Protein AF-A0A7G8UTA3-F1 (afdb_monomer_lite)

Sequence (79 aa):
MSNEQNLKDQIIEKAWTDAEFKSKLLADPKSAIKDAFGVDIPEDVNLNVVEETADSYYLVIPQNPAGVNNNDVDAPMWA

Radius of gyration: 14.35 Å; chains: 1; bounding box: 31×28×36 Å

Secondary structure (DSSP, 8-state):
--HHHHHHHHHHHHHHH-HHHHHHHHH-HHHHHHHHH-PPPPTTS-------BTTB-----PPPGGG--TT-----S--

Structure (mmCIF, N/CA/C/O backbone):
data_AF-A0A7G8UTA3-F1
#
_entry.id   AF-A0A7G8UTA3-F1
#
loop_
_atom_site.group_PDB
_atom_site.id
_atom_site.type_symbol
_atom_site.label_atom_id
_atom_site.label_alt_id
_atom_site.label_comp_id
_atom_site.labe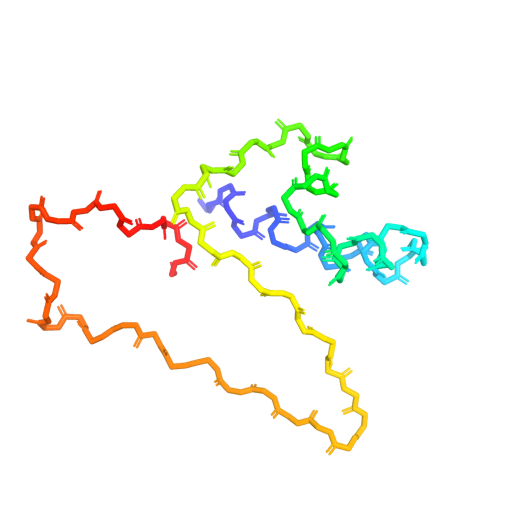l_asym_id
_atom_site.label_entity_id
_atom_site.label_seq_id
_atom_site.pdbx_PDB_ins_code
_atom_site.Cartn_x
_atom_site.Cartn_y
_atom_site.Cartn_z
_atom_site.occupancy
_atom_site.B_iso_or_equiv
_atom_site.auth_seq_id
_atom_site.auth_comp_id
_atom_site.auth_asym_id
_atom_site.auth_atom_id
_atom_site.pdbx_PDB_model_num
ATOM 1 N N . MET A 1 1 ? 16.625 10.787 -2.289 1.00 42.97 1 MET A N 1
ATOM 2 C CA . MET A 1 1 ? 16.006 9.781 -1.404 1.00 42.97 1 MET A CA 1
ATOM 3 C C . MET A 1 1 ? 14.536 9.758 -1.774 1.00 42.97 1 MET A C 1
ATOM 5 O O . MET A 1 1 ? 13.915 10.810 -1.739 1.00 42.97 1 MET A O 1
ATOM 9 N N . SER A 1 2 ? 14.099 8.644 -2.356 1.00 52.53 2 SER A N 1
ATOM 10 C CA . SER A 1 2 ? 13.090 8.574 -3.421 1.00 52.53 2 SER A CA 1
ATOM 11 C C . SER A 1 2 ? 11.650 8.839 -2.971 1.00 52.53 2 SER A C 1
ATOM 13 O O . SER A 1 2 ? 11.213 8.353 -1.930 1.00 52.53 2 SER A O 1
ATOM 15 N N . ASN A 1 3 ? 10.907 9.575 -3.800 1.00 60.91 3 ASN A N 1
ATOM 16 C CA . ASN A 1 3 ? 9.491 9.915 -3.611 1.00 60.91 3 ASN A CA 1
ATOM 17 C C . ASN A 1 3 ? 8.579 8.668 -3.530 1.00 60.91 3 ASN A C 1
ATOM 19 O O . ASN A 1 3 ? 7.505 8.723 -2.945 1.00 60.91 3 ASN A O 1
ATOM 23 N N . GLU A 1 4 ? 9.013 7.540 -4.098 1.00 61.09 4 GLU A N 1
ATOM 24 C CA . GLU A 1 4 ? 8.233 6.297 -4.191 1.00 61.09 4 GLU A CA 1
ATOM 25 C C . GLU A 1 4 ? 8.132 5.540 -2.864 1.00 61.09 4 GLU A C 1
ATOM 27 O O . GLU A 1 4 ? 7.058 5.046 -2.525 1.00 61.09 4 GLU A O 1
ATOM 32 N N . GLN A 1 5 ? 9.220 5.484 -2.085 1.00 67.00 5 GLN A N 1
ATOM 33 C CA . GLN A 1 5 ? 9.184 4.857 -0.757 1.00 67.00 5 GLN A CA 1
ATOM 34 C C . GLN A 1 5 ? 8.220 5.613 0.163 1.00 67.00 5 GLN A C 1
ATOM 36 O O . GLN A 1 5 ? 7.424 5.003 0.866 1.00 67.00 5 GLN A O 1
ATOM 41 N N . ASN A 1 6 ? 8.181 6.944 0.032 1.00 82.88 6 ASN A N 1
ATOM 42 C CA . ASN A 1 6 ? 7.237 7.778 0.771 1.00 82.88 6 ASN A CA 1
ATOM 43 C C . ASN A 1 6 ? 5.770 7.452 0.459 1.00 82.88 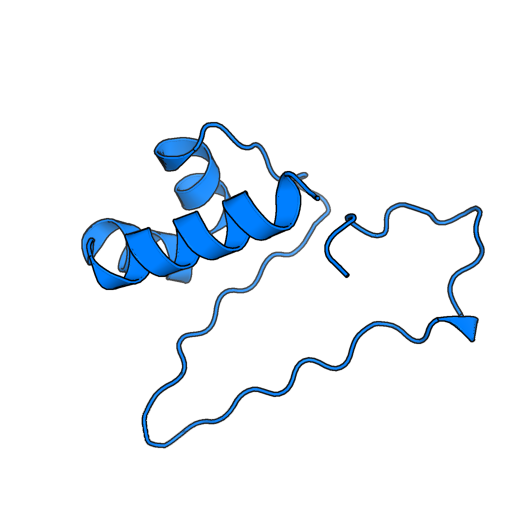6 ASN A C 1
ATOM 45 O O . ASN A 1 6 ? 4.943 7.511 1.363 1.00 82.88 6 ASN A O 1
ATOM 49 N N . LEU A 1 7 ? 5.424 7.130 -0.793 1.00 86.44 7 LEU A N 1
ATOM 50 C CA . LEU A 1 7 ? 4.035 6.822 -1.147 1.00 86.44 7 LEU A CA 1
ATOM 51 C C . LEU A 1 7 ? 3.593 5.475 -0.569 1.00 86.44 7 LEU A C 1
ATOM 53 O O . LEU A 1 7 ? 2.487 5.368 -0.044 1.00 86.44 7 LEU A O 1
ATOM 57 N N . LYS A 1 8 ? 4.453 4.453 -0.645 1.00 87.81 8 LYS A N 1
ATOM 58 C CA . LYS A 1 8 ? 4.153 3.133 -0.072 1.00 87.81 8 LYS A CA 1
ATOM 59 C C . LYS A 1 8 ? 3.913 3.231 1.430 1.00 87.81 8 LYS A C 1
ATOM 61 O O . LYS A 1 8 ? 2.904 2.719 1.911 1.00 87.81 8 LYS A O 1
ATOM 66 N N . ASP A 1 9 ? 4.794 3.936 2.132 1.00 91.62 9 ASP A N 1
ATOM 67 C CA . ASP A 1 9 ? 4.681 4.139 3.575 1.00 91.62 9 ASP A CA 1
ATOM 68 C C . ASP A 1 9 ? 3.365 4.85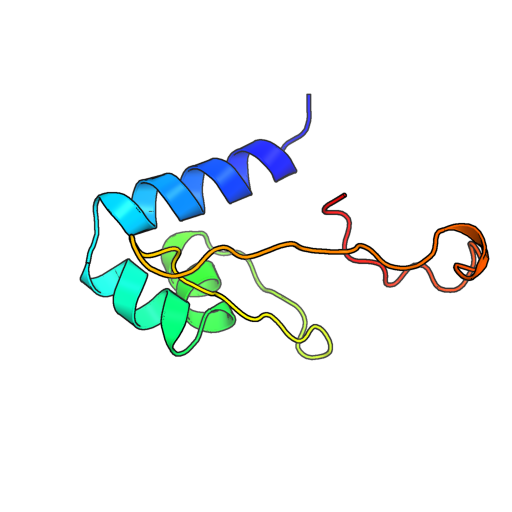3 3.925 1.00 91.62 9 ASP A C 1
ATOM 70 O O . ASP A 1 9 ? 2.613 4.376 4.772 1.00 91.62 9 ASP A O 1
ATOM 74 N N . GLN A 1 10 ? 3.001 5.911 3.191 1.00 92.81 10 GLN A N 1
ATOM 75 C CA . GLN A 1 10 ? 1.733 6.626 3.391 1.00 92.81 10 GLN A CA 1
ATOM 76 C C . GLN A 1 10 ? 0.493 5.754 3.153 1.00 92.81 10 GLN A C 1
ATOM 78 O O . GLN A 1 10 ? -0.493 5.869 3.883 1.00 92.81 10 GLN A O 1
ATOM 83 N N . ILE A 1 11 ? 0.515 4.883 2.139 1.00 94.44 11 ILE A N 1
ATOM 84 C CA . ILE A 1 11 ? -0.591 3.950 1.874 1.00 94.44 11 ILE A CA 1
ATOM 85 C C . ILE A 1 11 ? -0.752 2.982 3.052 1.00 94.44 11 ILE A C 1
ATOM 87 O O . ILE A 1 11 ? -1.877 2.757 3.502 1.00 94.44 11 ILE A O 1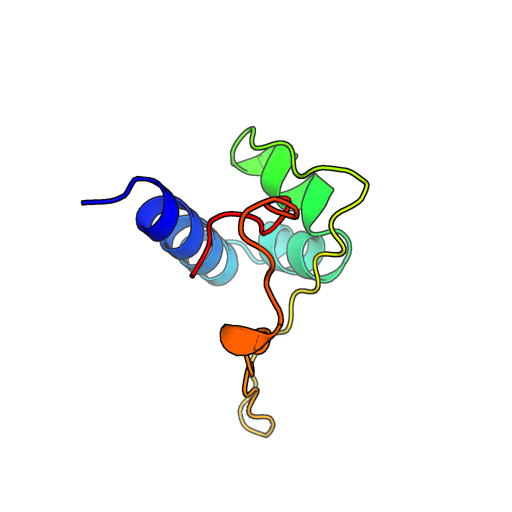
ATOM 91 N N . ILE A 1 12 ? 0.354 2.442 3.571 1.00 94.06 12 ILE A N 1
ATOM 92 C CA . ILE A 1 12 ? 0.347 1.518 4.713 1.00 94.06 12 ILE A CA 1
ATOM 93 C C . ILE A 1 12 ? -0.165 2.227 5.973 1.00 94.06 12 ILE A C 1
ATOM 95 O O . ILE A 1 12 ? -1.090 1.737 6.624 1.00 94.06 12 ILE A O 1
ATOM 99 N N . GLU A 1 13 ? 0.367 3.410 6.284 1.00 95.25 13 GLU A N 1
ATOM 100 C CA . GLU A 1 13 ? -0.056 4.212 7.437 1.00 95.25 13 GLU A CA 1
ATOM 101 C C . GLU A 1 13 ? -1.549 4.562 7.377 1.00 95.25 13 GLU A C 1
ATOM 103 O O . GLU A 1 13 ? -2.275 4.439 8.373 1.00 95.25 13 GLU A O 1
ATOM 108 N N . LYS A 1 14 ? -2.043 4.953 6.196 1.00 95.56 14 LYS A N 1
ATOM 109 C CA . LYS A 1 14 ? -3.467 5.228 6.002 1.00 95.56 14 LYS A CA 1
ATOM 110 C C . LYS A 1 14 ? -4.307 3.961 6.156 1.00 95.56 14 LYS A C 1
ATOM 112 O O . LYS A 1 14 ? -5.339 4.011 6.814 1.00 95.56 14 LYS A O 1
ATOM 117 N N . ALA A 1 15 ? -3.868 2.819 5.630 1.00 96.56 15 ALA A N 1
ATOM 118 C CA . ALA A 1 15 ? -4.577 1.548 5.796 1.00 96.56 15 ALA A CA 1
ATOM 119 C C . ALA A 1 15 ? -4.673 1.099 7.266 1.00 96.56 15 ALA A C 1
ATOM 121 O O . ALA A 1 15 ? -5.660 0.475 7.652 1.00 96.56 15 ALA A O 1
ATOM 122 N N . TRP A 1 16 ? -3.692 1.428 8.109 1.00 95.06 16 TRP A N 1
ATOM 123 C CA . TRP A 1 16 ? -3.766 1.140 9.546 1.00 95.06 16 TRP A CA 1
ATOM 124 C C . TRP A 1 16 ? -4.721 2.059 10.310 1.00 95.06 16 TRP A C 1
ATOM 126 O O . TRP A 1 16 ? -5.333 1.627 11.286 1.00 95.06 16 TRP A O 1
ATOM 136 N N . THR A 1 17 ? -4.845 3.316 9.889 1.00 96.94 17 THR A N 1
ATOM 137 C CA . THR A 1 17 ? -5.618 4.342 10.609 1.00 96.94 17 THR A CA 1
ATOM 138 C C . THR A 1 17 ? -7.048 4.514 10.093 1.00 96.94 17 THR A C 1
ATOM 140 O O . THR A 1 17 ? -7.903 5.014 10.822 1.00 96.94 17 THR A O 1
ATOM 143 N N . ASP A 1 18 ? -7.328 4.071 8.868 1.00 97.25 18 ASP A N 1
ATOM 144 C CA . ASP A 1 18 ? -8.599 4.252 8.171 1.00 97.25 18 ASP A CA 1
ATOM 145 C C . ASP A 1 18 ? -9.122 2.905 7.643 1.00 97.25 18 ASP A C 1
ATOM 147 O O . ASP A 1 18 ? -8.701 2.390 6.603 1.00 97.25 18 ASP A O 1
ATOM 151 N N . ALA A 1 19 ? -10.064 2.323 8.390 1.00 95.94 19 ALA A N 1
ATOM 152 C CA . ALA A 1 19 ? -10.642 1.020 8.076 1.00 95.94 19 ALA A CA 1
ATOM 153 C C . ALA A 1 19 ? -11.474 1.026 6.780 1.00 95.94 19 ALA A C 1
ATOM 155 O O . ALA A 1 19 ? -11.527 0.007 6.087 1.00 95.94 19 ALA A O 1
ATOM 156 N N . GLU A 1 20 ? -12.104 2.153 6.430 1.00 96.75 20 GLU A N 1
ATOM 157 C CA . GLU A 1 20 ? -12.854 2.273 5.176 1.00 96.75 20 GLU A CA 1
ATOM 158 C C . GLU A 1 20 ? -11.899 2.292 3.985 1.00 96.75 20 GLU A C 1
ATOM 160 O O . GLU A 1 20 ? -12.119 1.576 3.004 1.00 96.75 20 GLU A O 1
ATOM 165 N N . PHE A 1 21 ? -10.806 3.051 4.093 1.00 97.19 21 PHE A N 1
ATOM 166 C CA . PHE A 1 21 ? -9.746 3.045 3.092 1.00 97.19 21 PHE A CA 1
ATOM 167 C C . PHE A 1 21 ? -9.132 1.654 2.939 1.00 97.19 21 PHE A C 1
ATOM 169 O O . PHE A 1 21 ? -9.021 1.174 1.817 1.00 97.19 21 PHE A O 1
ATOM 176 N N . LYS A 1 22 ? -8.801 0.967 4.038 1.00 96.50 22 LYS A N 1
ATOM 177 C CA . LYS A 1 22 ? -8.252 -0.395 3.993 1.00 96.50 22 LYS A CA 1
ATOM 178 C C . LYS A 1 22 ? -9.184 -1.382 3.290 1.00 96.50 22 LYS A C 1
ATOM 180 O O . LYS A 1 22 ? -8.737 -2.144 2.438 1.00 96.50 22 LYS A O 1
ATOM 185 N N . SER A 1 23 ? -10.475 -1.354 3.621 1.00 96.69 23 SER A N 1
ATOM 186 C CA . SER A 1 23 ? -11.475 -2.220 2.988 1.00 96.69 23 SER A CA 1
ATOM 187 C C . SER A 1 23 ? -11.560 -1.968 1.478 1.00 96.69 23 SER A C 1
ATOM 189 O O . SER A 1 23 ? -11.531 -2.909 0.685 1.00 96.69 23 SER A O 1
ATOM 191 N N . LYS A 1 24 ? -11.566 -0.693 1.061 1.00 96.62 24 LYS A N 1
ATOM 192 C CA . LYS A 1 24 ? -11.512 -0.323 -0.360 1.00 96.62 24 LYS A CA 1
ATOM 193 C C . LYS A 1 24 ? -10.203 -0.742 -1.021 1.00 96.62 24 LYS A C 1
ATOM 195 O O . LYS A 1 24 ? -10.245 -1.256 -2.127 1.00 96.62 24 LYS A O 1
ATOM 200 N N . LEU A 1 25 ? -9.067 -0.562 -0.355 1.00 96.88 25 LEU A N 1
ATOM 201 C CA . LEU A 1 25 ? -7.746 -0.909 -0.878 1.00 96.88 25 LEU A CA 1
ATOM 202 C C . LEU A 1 25 ? -7.617 -2.415 -1.153 1.00 96.88 25 LEU A C 1
ATOM 204 O O . LEU A 1 25 ? -6.997 -2.801 -2.137 1.00 96.88 25 LEU A O 1
ATOM 208 N N . LEU A 1 26 ? -8.228 -3.259 -0.317 1.00 95.88 26 LEU A N 1
ATOM 209 C CA . LEU A 1 26 ? -8.270 -4.711 -0.521 1.00 95.88 26 LEU A CA 1
ATOM 210 C C . LEU A 1 26 ? -9.211 -5.132 -1.660 1.00 95.88 26 LEU A C 1
ATOM 212 O O . LEU A 1 26 ? -8.969 -6.153 -2.298 1.00 95.88 26 LEU A O 1
ATOM 216 N N . ALA A 1 27 ? -10.286 -4.378 -1.904 1.00 96.25 27 ALA A N 1
ATOM 217 C CA . ALA A 1 27 ? -11.295 -4.716 -2.910 1.00 96.25 27 ALA A CA 1
ATOM 218 C C . ALA A 1 27 ? -10.983 -4.138 -4.302 1.00 96.25 27 ALA A C 1
ATOM 220 O O . ALA A 1 27 ? -11.129 -4.832 -5.305 1.00 96.25 27 ALA A O 1
ATOM 221 N N . ASP A 1 28 ? -10.577 -2.870 -4.359 1.00 95.81 28 ASP A N 1
ATOM 222 C CA . ASP A 1 28 ? -10.237 -2.133 -5.575 1.00 95.81 28 ASP A CA 1
ATOM 223 C C . ASP A 1 28 ? -9.064 -1.168 -5.305 1.00 95.81 28 ASP A C 1
ATOM 225 O O . ASP A 1 28 ? -9.252 0.030 -5.041 1.00 95.81 28 ASP A O 1
ATOM 229 N N . PRO A 1 29 ? -7.825 -1.683 -5.341 1.00 95.56 29 PRO A N 1
ATOM 230 C CA . PRO A 1 29 ? -6.657 -0.920 -4.936 1.00 95.56 29 PRO A CA 1
ATOM 231 C C . PRO A 1 29 ? -6.373 0.288 -5.821 1.00 95.56 29 PRO A C 1
ATOM 233 O O . PRO A 1 29 ? -5.936 1.321 -5.315 1.00 95.56 29 PRO A O 1
ATOM 236 N N . LYS A 1 30 ? -6.622 0.182 -7.133 1.00 94.19 30 LYS A N 1
ATOM 237 C CA . LYS A 1 30 ? -6.351 1.277 -8.073 1.00 94.19 30 LYS A CA 1
ATOM 238 C C . LYS A 1 30 ? -7.241 2.474 -7.762 1.00 94.19 30 LYS A C 1
ATOM 240 O O . LYS A 1 30 ? -6.734 3.584 -7.609 1.00 94.19 30 LYS A O 1
ATOM 245 N N . SER A 1 31 ? -8.543 2.237 -7.601 1.00 94.94 31 SER A N 1
ATOM 246 C CA . SER A 1 31 ? -9.496 3.297 -7.263 1.00 94.94 31 SER A CA 1
ATOM 247 C C . SER A 1 31 ? -9.216 3.877 -5.877 1.00 94.94 31 SER A C 1
ATOM 249 O O . SER A 1 31 ? -9.198 5.094 -5.716 1.00 94.94 31 SER A O 1
ATOM 251 N N . ALA A 1 32 ? -8.906 3.034 -4.885 1.00 96.19 32 ALA A N 1
ATOM 252 C CA . ALA A 1 32 ? -8.592 3.494 -3.533 1.00 96.19 32 ALA A CA 1
ATOM 253 C C . ALA A 1 32 ? -7.366 4.426 -3.495 1.00 96.19 32 ALA A C 1
ATOM 255 O O . ALA A 1 32 ? -7.402 5.473 -2.846 1.00 96.19 32 ALA A O 1
ATOM 256 N N . ILE A 1 33 ? -6.291 4.067 -4.205 1.00 94.88 33 ILE A N 1
ATOM 257 C CA . ILE A 1 33 ? -5.067 4.874 -4.288 1.00 94.88 33 ILE A CA 1
ATOM 258 C C . ILE A 1 33 ? -5.325 6.182 -5.047 1.00 94.88 33 ILE A C 1
ATOM 260 O O . ILE A 1 33 ? -4.883 7.245 -4.602 1.00 94.88 33 ILE A O 1
ATOM 264 N N . LYS A 1 34 ? -6.085 6.127 -6.145 1.00 94.94 34 LYS A N 1
ATOM 265 C CA . LYS A 1 34 ? -6.474 7.311 -6.914 1.00 94.94 34 LYS A CA 1
ATOM 266 C C . LYS A 1 34 ? -7.285 8.297 -6.078 1.00 94.94 34 LYS A C 1
ATOM 268 O O . LYS A 1 34 ? -6.952 9.478 -6.044 1.00 94.94 34 LYS A O 1
ATOM 273 N N . ASP A 1 35 ? -8.299 7.819 -5.365 1.00 94.94 35 ASP A N 1
ATOM 274 C CA . ASP A 1 35 ? -9.172 8.664 -4.548 1.00 94.94 35 ASP A CA 1
ATOM 275 C C . ASP A 1 35 ? -8.423 9.309 -3.372 1.00 94.94 35 ASP A C 1
ATOM 277 O O . ASP A 1 35 ? -8.667 10.468 -3.036 1.00 94.94 35 ASP A O 1
ATOM 281 N N . ALA A 1 36 ? -7.515 8.565 -2.730 1.00 93.06 36 ALA A N 1
ATOM 282 C CA . ALA A 1 36 ? -6.828 9.022 -1.523 1.00 93.06 36 ALA A CA 1
ATOM 283 C C . ALA A 1 36 ? -5.590 9.889 -1.802 1.00 93.06 36 ALA A C 1
ATOM 285 O O . ALA A 1 36 ? -5.306 10.803 -1.028 1.00 93.06 36 ALA A O 1
ATOM 286 N N . PHE A 1 37 ? -4.853 9.600 -2.877 1.00 93.19 37 PHE A N 1
ATOM 287 C CA . PHE A 1 37 ? -3.546 10.208 -3.148 1.00 93.19 37 PHE A CA 1
ATOM 288 C C . PHE A 1 37 ? -3.458 10.886 -4.522 1.00 93.19 37 PHE A C 1
ATOM 290 O O . PHE A 1 37 ? -2.444 11.512 -4.823 1.00 93.19 37 PHE A O 1
ATOM 297 N N . GLY A 1 38 ? -4.495 10.784 -5.363 1.00 92.56 38 GLY A N 1
ATOM 298 C CA . GLY A 1 38 ? -4.493 11.344 -6.718 1.00 92.56 38 GLY A CA 1
ATOM 299 C C . GLY A 1 38 ? -3.531 10.633 -7.673 1.00 92.56 38 GLY A C 1
ATOM 300 O O . GLY A 1 38 ? -3.126 11.221 -8.673 1.00 92.56 38 GLY A O 1
ATOM 301 N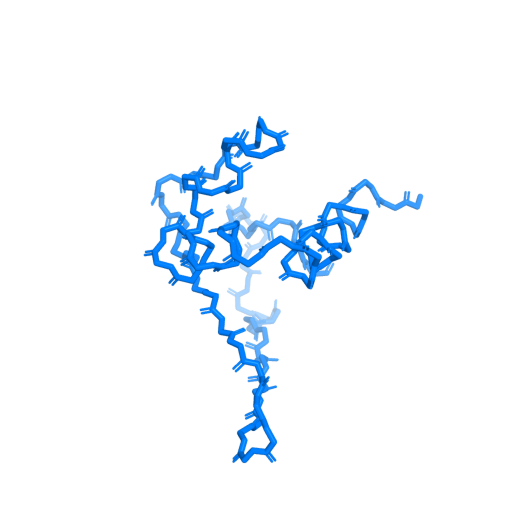 N . VAL A 1 39 ? -3.125 9.401 -7.349 1.00 91.88 39 VAL A N 1
ATOM 302 C CA . VAL A 1 39 ? -2.178 8.615 -8.148 1.00 91.88 39 VAL A CA 1
ATOM 303 C C . VAL A 1 39 ? -2.945 7.647 -9.040 1.00 91.88 39 VAL A C 1
ATOM 305 O O . VAL A 1 39 ? -3.643 6.759 -8.556 1.00 91.88 39 VAL A O 1
ATOM 308 N N . ASP A 1 40 ? -2.785 7.807 -10.350 1.00 91.38 40 ASP A N 1
ATOM 309 C CA . ASP A 1 40 ? -3.349 6.908 -11.352 1.00 91.38 40 ASP A CA 1
ATOM 310 C C . ASP A 1 40 ? -2.384 5.750 -11.636 1.00 91.38 40 ASP A C 1
ATOM 312 O O . ASP A 1 40 ? -1.238 5.955 -12.042 1.00 91.38 40 ASP A O 1
ATOM 316 N N . ILE A 1 41 ? -2.862 4.522 -11.426 1.00 88.50 41 ILE A N 1
ATOM 317 C CA . ILE A 1 41 ? -2.129 3.296 -11.755 1.00 88.50 41 ILE A CA 1
ATOM 318 C C . ILE A 1 41 ? -2.590 2.813 -13.136 1.00 88.50 41 ILE A C 1
ATOM 320 O O . ILE A 1 41 ? -3.801 2.670 -13.330 1.00 88.50 41 ILE A O 1
ATOM 324 N N . PRO A 1 42 ? -1.666 2.527 -14.073 1.00 90.81 42 PRO A N 1
ATOM 325 C CA . PRO A 1 42 ? -2.012 2.083 -15.421 1.00 90.81 42 PRO A CA 1
ATOM 326 C C . PRO A 1 42 ? -2.935 0.855 -15.448 1.00 90.81 42 PRO A C 1
ATOM 328 O O . PRO A 1 42 ? -2.910 0.002 -14.552 1.00 90.81 42 PRO A O 1
ATOM 331 N N . GLU A 1 43 ? -3.782 0.754 -16.475 1.00 86.69 43 GLU A N 1
ATOM 332 C CA . GLU A 1 43 ? -4.761 -0.337 -16.597 1.00 86.69 43 GLU A CA 1
ATOM 333 C C . GLU A 1 43 ? -4.096 -1.704 -16.801 1.00 86.69 43 GLU A C 1
ATOM 335 O O . GLU A 1 43 ? -4.573 -2.699 -16.255 1.00 86.69 43 GLU A O 1
ATOM 340 N N . ASP A 1 44 ? -2.963 -1.733 -17.497 1.00 89.75 44 ASP A N 1
ATOM 341 C CA . ASP A 1 44 ? -2.143 -2.909 -17.796 1.00 89.75 44 ASP A CA 1
ATOM 342 C C . ASP A 1 44 ? -1.437 -3.500 -16.562 1.00 89.75 44 ASP A C 1
ATOM 344 O O . ASP A 1 44 ? -1.103 -4.686 -16.542 1.00 89.75 44 ASP A O 1
ATOM 348 N N . VAL A 1 45 ? -1.277 -2.717 -15.492 1.00 88.69 45 VAL A N 1
ATOM 349 C CA . VAL A 1 45 ? -0.670 -3.187 -14.242 1.00 88.69 45 VAL A CA 1
ATOM 350 C C . VAL A 1 45 ? -1.711 -3.914 -13.399 1.00 88.69 45 VAL A C 1
ATOM 352 O O . VAL A 1 45 ? -2.664 -3.308 -12.915 1.00 88.69 45 VAL A O 1
ATOM 355 N N . ASN A 1 46 ? -1.527 -5.207 -13.142 1.00 89.19 46 ASN A N 1
ATOM 356 C CA . ASN A 1 46 ? -2.361 -5.914 -12.172 1.00 89.19 46 ASN A CA 1
ATOM 357 C C . ASN A 1 46 ? -1.825 -5.690 -10.749 1.00 89.19 46 ASN A C 1
ATOM 359 O O . ASN A 1 46 ? -0.737 -6.165 -10.419 1.00 89.19 46 ASN A O 1
ATOM 363 N N . LEU A 1 47 ? -2.578 -4.973 -9.912 1.00 91.25 47 LEU A N 1
ATOM 364 C CA . LEU A 1 47 ? -2.192 -4.683 -8.531 1.00 91.25 47 LEU A CA 1
ATOM 365 C C . LEU A 1 47 ? -3.025 -5.526 -7.568 1.00 91.25 47 LEU A C 1
ATOM 367 O O . LEU A 1 47 ? -4.248 -5.419 -7.550 1.00 91.25 47 LEU A O 1
ATOM 371 N N . ASN A 1 48 ? -2.350 -6.333 -6.752 1.00 92.62 48 ASN A N 1
ATOM 372 C CA . ASN A 1 48 ? -2.974 -7.156 -5.724 1.00 92.62 48 ASN A CA 1
ATOM 373 C C . ASN A 1 48 ? -2.517 -6.694 -4.338 1.00 92.62 48 ASN A C 1
ATOM 375 O O . ASN A 1 48 ? -1.315 -6.562 -4.102 1.00 92.62 48 ASN A O 1
ATOM 379 N N . VAL A 1 49 ? -3.466 -6.483 -3.426 1.00 93.75 49 VAL A N 1
ATOM 380 C CA . VAL A 1 49 ? -3.189 -6.104 -2.035 1.00 93.75 49 VAL A CA 1
ATOM 381 C C . VAL A 1 49 ? -3.591 -7.251 -1.128 1.00 93.75 49 VAL A C 1
ATOM 383 O O . VAL A 1 49 ? -4.694 -7.782 -1.229 1.00 93.75 49 VAL A O 1
ATOM 386 N N . VAL A 1 50 ? -2.684 -7.624 -0.233 1.00 92.62 50 VAL A N 1
ATOM 387 C CA . VAL A 1 50 ? -2.920 -8.648 0.781 1.00 92.62 50 VAL A CA 1
ATOM 388 C C . VAL A 1 50 ? -2.669 -8.061 2.156 1.00 92.62 50 VAL A C 1
ATOM 390 O O . VAL A 1 50 ? -1.779 -7.232 2.342 1.00 92.62 50 VAL A O 1
ATOM 393 N N . GLU A 1 51 ? -3.466 -8.502 3.119 1.00 91.88 51 GLU A N 1
ATOM 394 C CA . GLU A 1 51 ? -3.239 -8.209 4.523 1.00 91.88 51 GLU A CA 1
ATOM 395 C C . GLU A 1 51 ? -2.514 -9.384 5.180 1.00 91.88 51 GLU A C 1
ATOM 397 O O . GLU A 1 51 ? -2.962 -10.531 5.094 1.00 91.88 51 GLU A O 1
ATOM 402 N N . GLU A 1 52 ? -1.413 -9.079 5.867 1.00 91.69 52 GLU A N 1
ATOM 403 C CA . GLU A 1 52 ? -0.757 -10.030 6.758 1.00 91.69 52 GLU A CA 1
ATOM 404 C C . GLU A 1 52 ? -1.570 -10.206 8.046 1.00 91.69 52 GLU A C 1
ATOM 406 O O . GLU A 1 52 ? -1.965 -9.234 8.690 1.00 91.69 52 GLU A O 1
ATOM 411 N N . THR A 1 53 ? -1.833 -11.460 8.412 1.00 89.25 53 THR A N 1
ATOM 412 C CA . THR A 1 53 ? -2.570 -11.836 9.627 1.00 89.25 53 THR A CA 1
ATOM 413 C C . THR A 1 53 ? -1.698 -12.759 10.472 1.00 89.25 53 THR A C 1
ATOM 415 O O . THR A 1 53 ? -0.699 -13.279 9.984 1.00 89.25 53 THR A O 1
ATOM 418 N N . ALA A 1 54 ? -2.064 -13.000 11.734 1.00 91.62 54 ALA A N 1
ATOM 419 C CA . ALA A 1 54 ? -1.249 -13.806 12.652 1.00 91.62 54 ALA A CA 1
ATOM 420 C C . ALA A 1 54 ? -0.924 -15.225 12.136 1.00 91.62 54 ALA A C 1
ATOM 422 O O . ALA A 1 54 ? 0.075 -15.809 12.548 1.00 91.62 54 ALA A O 1
ATOM 423 N N . ASP A 1 55 ? -1.746 -15.759 11.232 1.00 92.12 55 ASP A N 1
ATOM 424 C CA . ASP A 1 55 ? -1.641 -17.131 10.735 1.00 92.12 55 ASP A CA 1
ATOM 425 C C . ASP A 1 55 ? -1.064 -17.225 9.313 1.00 92.12 55 ASP A C 1
ATOM 427 O O . ASP A 1 55 ? -0.914 -18.324 8.778 1.00 92.12 55 ASP A O 1
ATOM 431 N N . SER A 1 56 ? -0.778 -16.095 8.657 1.00 90.12 56 SER A N 1
ATOM 432 C CA . SER A 1 56 ? -0.356 -16.058 7.251 1.00 90.12 56 SER A CA 1
ATOM 433 C C . SER A 1 56 ? 0.836 -15.141 7.061 1.00 90.12 56 SER A C 1
ATOM 435 O O . SER A 1 56 ? 0.779 -13.982 7.445 1.00 90.12 56 SER A O 1
ATOM 437 N N . TYR A 1 57 ? 1.870 -15.645 6.391 1.00 90.88 57 TYR A N 1
ATOM 438 C CA . TYR A 1 57 ? 3.030 -14.863 5.972 1.00 90.88 57 TYR A CA 1
ATOM 439 C C . TYR A 1 57 ? 3.083 -14.788 4.452 1.00 90.88 57 TYR A C 1
ATOM 441 O O . TYR A 1 57 ? 2.847 -15.790 3.769 1.00 90.88 57 TYR A O 1
ATOM 449 N N . TYR A 1 58 ? 3.441 -13.619 3.925 1.00 90.31 58 TYR A N 1
ATOM 450 C CA . TYR A 1 58 ? 3.563 -13.399 2.487 1.00 90.31 58 TYR A CA 1
ATOM 451 C C . TYR A 1 58 ? 5.018 -13.130 2.108 1.00 90.31 58 TYR A C 1
ATOM 453 O O . TYR A 1 58 ? 5.687 -12.287 2.699 1.00 90.31 58 TYR A O 1
ATOM 461 N N . LEU A 1 59 ? 5.510 -13.835 1.089 1.00 90.25 59 LEU A N 1
ATOM 462 C CA . LEU A 1 59 ? 6.835 -13.610 0.519 1.00 90.25 59 LEU A CA 1
ATOM 463 C C . LEU A 1 59 ? 6.693 -13.197 -0.944 1.00 90.25 59 LEU A C 1
ATOM 465 O O . LEU A 1 59 ? 6.186 -13.962 -1.764 1.00 90.25 59 LEU A O 1
ATOM 469 N N . VAL A 1 60 ? 7.165 -11.995 -1.271 1.00 90.19 60 VAL A N 1
ATOM 470 C CA . VAL A 1 60 ? 7.212 -11.500 -2.650 1.00 90.19 60 VAL A CA 1
ATOM 471 C C . VAL A 1 60 ? 8.556 -11.875 -3.260 1.00 90.19 60 VAL A C 1
ATOM 473 O O . VAL A 1 60 ? 9.605 -11.455 -2.777 1.00 90.19 60 VAL A O 1
ATOM 476 N N . ILE A 1 61 ? 8.523 -12.656 -4.338 1.00 89.50 61 ILE A N 1
ATOM 477 C CA . ILE A 1 61 ? 9.702 -12.945 -5.157 1.00 89.50 61 ILE A CA 1
ATOM 478 C C . ILE A 1 61 ? 9.634 -12.023 -6.384 1.00 89.50 61 ILE A C 1
ATOM 480 O O . ILE A 1 61 ? 8.698 -12.161 -7.175 1.00 89.50 61 ILE A O 1
ATOM 484 N N . PRO A 1 62 ? 10.572 -11.071 -6.548 1.00 86.25 62 PRO A N 1
ATOM 485 C CA . PRO A 1 62 ? 10.574 -10.172 -7.697 1.00 86.25 62 PRO A CA 1
ATOM 486 C C . PRO A 1 62 ? 10.890 -10.929 -8.994 1.00 86.25 62 PRO A C 1
ATOM 488 O O . PRO A 1 62 ? 11.404 -12.050 -8.980 1.00 86.25 62 PRO A O 1
ATOM 491 N N . GLN A 1 63 ? 10.600 -10.303 -10.136 1.00 81.69 63 GLN A N 1
ATOM 492 C CA . GLN A 1 63 ? 10.951 -10.856 -11.444 1.00 81.69 63 GLN A CA 1
ATOM 493 C C . GLN A 1 63 ? 12.461 -11.111 -11.551 1.00 81.69 63 GLN A C 1
ATOM 495 O O . GLN A 1 63 ? 13.271 -10.364 -11.001 1.00 81.69 63 GLN A O 1
ATOM 500 N N . ASN A 1 64 ? 12.846 -12.174 -12.270 1.00 84.31 64 ASN A N 1
ATOM 501 C CA . ASN A 1 64 ? 14.255 -12.509 -12.456 1.00 84.31 64 ASN A CA 1
ATOM 502 C C . ASN A 1 64 ? 14.967 -11.373 -13.217 1.00 84.31 64 ASN A C 1
ATOM 504 O O . ASN A 1 64 ? 14.660 -11.173 -14.395 1.00 84.31 64 ASN A O 1
ATOM 508 N N . PRO A 1 65 ? 15.958 -10.694 -12.610 1.00 76.19 65 PRO A N 1
ATOM 509 C CA . PRO A 1 65 ? 16.638 -9.565 -13.240 1.00 76.19 65 PRO A CA 1
ATOM 510 C C . PRO A 1 65 ? 17.387 -9.948 -14.525 1.00 76.19 65 PRO A C 1
ATOM 512 O O . PRO A 1 65 ? 17.585 -9.100 -15.385 1.00 76.19 65 PRO A O 1
ATOM 515 N N . ALA A 1 66 ? 17.771 -11.219 -14.703 1.00 73.94 66 ALA A N 1
ATOM 516 C CA . ALA A 1 66 ? 18.453 -11.688 -15.913 1.00 73.94 66 ALA A CA 1
ATOM 517 C C . ALA A 1 66 ? 17.522 -11.877 -17.129 1.00 73.94 66 ALA A C 1
ATOM 519 O O . ALA A 1 66 ? 18.009 -12.032 -18.245 1.00 73.94 66 ALA A O 1
ATOM 520 N N . GLY A 1 67 ? 16.200 -11.906 -16.917 1.00 62.38 67 GLY A N 1
ATOM 521 C CA . GLY A 1 67 ? 15.193 -12.017 -17.980 1.00 62.38 67 GLY A CA 1
ATOM 522 C C . GLY A 1 67 ? 14.604 -10.675 -18.419 1.00 62.38 67 GLY A C 1
ATOM 523 O O . GLY A 1 67 ? 13.803 -10.647 -19.348 1.00 62.38 67 GLY A O 1
ATOM 524 N N . VAL A 1 68 ? 14.987 -9.578 -17.759 1.00 61.34 68 VAL A N 1
ATOM 525 C CA . VAL A 1 68 ? 14.547 -8.226 -18.107 1.00 61.34 68 VAL A CA 1
ATOM 526 C C . VAL A 1 68 ? 15.465 -7.719 -19.217 1.00 61.34 68 VAL A C 1
ATOM 528 O O . VAL A 1 68 ? 16.608 -7.339 -18.964 1.00 61.34 68 VAL A O 1
ATOM 531 N N . ASN A 1 69 ? 15.005 -7.729 -20.471 1.00 57.78 69 ASN A N 1
ATOM 532 C CA . ASN A 1 69 ? 15.683 -6.930 -21.487 1.00 57.78 69 ASN A CA 1
ATOM 533 C C . ASN A 1 69 ? 15.490 -5.463 -21.090 1.00 57.78 69 ASN A C 1
ATOM 535 O O . ASN A 1 69 ? 14.362 -5.033 -20.882 1.00 57.78 69 ASN A O 1
ATOM 539 N N . ASN A 1 70 ? 16.559 -4.666 -21.043 1.00 54.47 70 ASN A N 1
ATOM 540 C CA . ASN A 1 70 ? 16.484 -3.227 -20.728 1.00 54.47 70 ASN A CA 1
ATOM 541 C C . ASN A 1 70 ? 15.603 -2.406 -21.700 1.00 54.47 70 ASN A C 1
ATOM 543 O O . ASN A 1 70 ? 15.437 -1.206 -21.506 1.00 54.47 70 ASN A O 1
ATOM 547 N N . ASN A 1 71 ? 15.065 -3.039 -22.746 1.00 53.91 71 ASN A N 1
ATOM 548 C CA . ASN A 1 71 ? 14.139 -2.447 -23.706 1.00 53.91 71 ASN A CA 1
ATOM 549 C C . ASN A 1 71 ? 12.664 -2.784 -23.407 1.00 53.91 71 ASN A C 1
ATOM 551 O O . ASN A 1 71 ? 11.794 -2.178 -24.017 1.00 53.91 71 ASN A O 1
ATOM 555 N N . ASP A 1 72 ? 12.393 -3.697 -22.467 1.00 53.41 72 ASP A N 1
ATOM 556 C CA . ASP A 1 72 ? 11.056 -4.060 -21.975 1.00 53.41 72 ASP A CA 1
ATOM 557 C C . ASP A 1 72 ? 10.786 -3.379 -20.617 1.00 53.41 72 ASP A C 1
ATOM 559 O O . ASP A 1 72 ? 10.224 -3.968 -19.692 1.00 53.41 72 ASP A O 1
ATOM 563 N N . VAL A 1 73 ? 11.250 -2.136 -20.454 1.00 50.59 73 VAL A N 1
ATOM 564 C CA . VAL A 1 73 ? 11.004 -1.338 -19.244 1.00 50.59 73 VAL A CA 1
ATOM 565 C C . VAL A 1 73 ? 9.587 -0.759 -19.246 1.00 50.59 73 VAL A C 1
ATOM 567 O O . VAL A 1 73 ? 9.402 0.448 -19.301 1.00 50.59 73 VAL A O 1
ATOM 570 N N . ASP A 1 74 ? 8.606 -1.649 -19.106 1.00 58.00 74 ASP A N 1
ATOM 571 C CA . ASP A 1 74 ? 7.356 -1.385 -18.378 1.00 58.00 74 ASP A CA 1
ATOM 572 C C . ASP A 1 74 ? 7.391 -2.117 -17.024 1.00 58.00 74 ASP A C 1
ATOM 574 O O . ASP A 1 74 ? 6.381 -2.574 -16.495 1.00 58.00 74 ASP A O 1
ATOM 578 N N . ALA A 1 75 ? 8.582 -2.271 -16.438 1.00 55.50 75 ALA A N 1
ATOM 579 C CA . ALA A 1 75 ? 8.688 -2.590 -15.025 1.00 55.50 75 ALA A CA 1
ATOM 580 C C . ALA A 1 75 ? 8.250 -1.336 -14.252 1.00 55.50 75 ALA 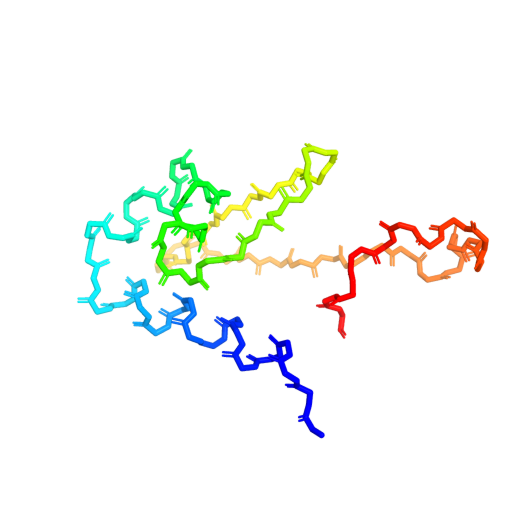A C 1
ATOM 582 O O . ALA A 1 75 ? 8.960 -0.325 -14.306 1.00 55.50 75 ALA A O 1
ATOM 583 N N . PRO A 1 76 ? 7.105 -1.341 -13.545 1.00 56.72 76 PRO A N 1
ATOM 584 C CA . PRO A 1 76 ? 6.771 -0.220 -12.686 1.00 56.72 76 PRO A CA 1
ATOM 585 C C . PRO A 1 76 ? 7.888 -0.080 -11.642 1.00 56.72 76 PRO A C 1
ATOM 587 O O . PRO A 1 76 ? 8.232 -1.033 -10.942 1.00 56.72 76 PRO A O 1
ATOM 590 N N . MET A 1 77 ? 8.500 1.104 -11.610 1.00 51.69 77 MET A N 1
ATOM 591 C CA . MET A 1 77 ? 9.621 1.482 -10.745 1.00 51.69 77 MET A CA 1
ATOM 592 C C . MET A 1 77 ? 9.206 1.417 -9.268 1.00 51.69 77 MET A C 1
ATOM 594 O O . MET A 1 77 ? 8.836 2.410 -8.656 1.00 51.69 77 MET A O 1
ATOM 598 N N . TRP A 1 78 ? 9.186 0.223 -8.680 1.00 61.31 78 TRP A N 1
ATOM 599 C CA . TRP A 1 78 ? 8.939 0.052 -7.248 1.00 61.31 78 TRP A CA 1
ATOM 600 C C . TRP A 1 78 ? 9.812 -1.021 -6.589 1.00 61.31 78 TRP A C 1
ATOM 602 O O . TRP A 1 78 ? 9.442 -1.506 -5.518 1.00 61.31 78 TRP A O 1
ATOM 612 N N . ALA A 1 79 ? 10.969 -1.351 -7.168 1.00 50.88 79 ALA A N 1
ATOM 613 C CA . ALA A 1 79 ? 11.998 -2.179 -6.526 1.00 50.88 79 ALA A CA 1
ATOM 614 C C . ALA A 1 79 ? 12.924 -1.351 -5.619 1.00 50.88 79 ALA A C 1
ATOM 616 O O . ALA A 1 79 ? 13.334 -0.246 -6.041 1.00 50.88 79 ALA A O 1
#

pLDDT: mean 83.74, std 15.73, range [42.97, 97.25]

Foldseek 3Di:
DDPQVVLVVVLVVCLVVPVVLVVCCQVPVQVSSCVPPVDHDDPPDDDHDDDDDPVDDDDDDDDDPVPDDPVPPPPPPDD